Protein AF-A0A368GM00-F1 (afdb_monomer_lite)

Sequence (130 aa):
MARWKRSGRATDEDHLVHCADFMRFYLVKACDPVEAIQHYSHRVRGRGSKKEELKHVPENIVEILISELPPRWTLLGPIQMAAEELMDNPTKSFLKLGSNNEERKKALEYRKDCRRDWTPNCSVAINRAL

Radius of gyration: 16.9 Å; chains: 1; bounding box: 41×29×46 Å

pLDDT: mean 74.4, std 10.26, range [47.62, 88.06]

Secondary structure (DSSP, 8-state):
-PPP---TTS-TT-HHHHHHHHHHHHHHHH-SSGGGGGGEE--BTTB----TTSEEPPHHHHHHHHHTS-TTTS--SS-SS-HHHHHHS--HHHHTT-SSHHHHHHHHHHHHHHHHHHHHHHHHHHHHH-

Structure (mmCIF, N/CA/C/O backbone):
data_AF-A0A368GM00-F1
#
_entry.id   AF-A0A368GM00-F1
#
loop_
_atom_site.group_PDB
_atom_site.id
_atom_site.type_symbol
_atom_site.label_atom_id
_atom_site.label_alt_id
_atom_site.label_comp_id
_atom_site.label_asym_id
_atom_site.label_entity_id
_atom_site.label_seq_id
_atom_site.pdbx_PDB_ins_code
_atom_site.Cartn_x
_atom_site.Cartn_y
_atom_site.Cartn_z
_atom_site.occupancy
_atom_site.B_iso_or_equiv
_atom_site.auth_seq_id
_atom_site.auth_comp_id
_atom_site.auth_asym_id
_atom_site.auth_atom_id
_atom_site.pdbx_PDB_model_num
ATOM 1 N N . MET A 1 1 ? -15.609 -14.029 -4.775 1.00 48.16 1 MET A N 1
ATOM 2 C CA . MET A 1 1 ? -14.912 -12.957 -4.027 1.00 48.16 1 MET A CA 1
ATOM 3 C C . MET A 1 1 ? -15.315 -11.617 -4.618 1.00 48.16 1 MET A C 1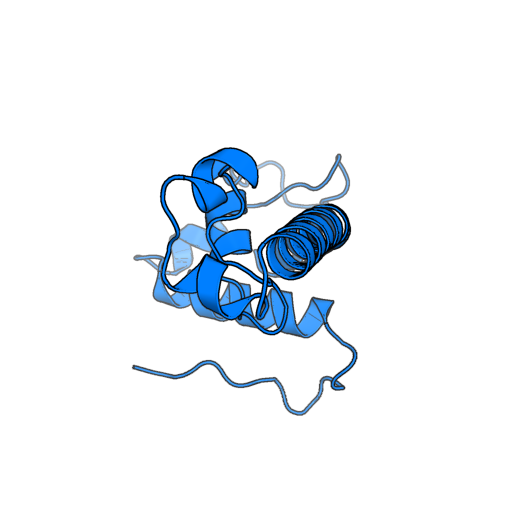
ATOM 5 O O . MET A 1 1 ? -15.244 -11.469 -5.834 1.00 48.16 1 MET A O 1
ATOM 9 N N . ALA A 1 2 ? -15.802 -10.674 -3.807 1.00 60.00 2 ALA A N 1
ATOM 10 C CA . ALA A 1 2 ? -16.106 -9.331 -4.301 1.00 60.00 2 ALA A CA 1
ATOM 11 C C . ALA A 1 2 ? -14.812 -8.693 -4.828 1.00 60.00 2 ALA A C 1
ATOM 13 O O . ALA A 1 2 ? -13.783 -8.757 -4.163 1.00 60.00 2 ALA A O 1
ATOM 14 N N . ARG A 1 3 ? -14.847 -8.120 -6.031 1.00 73.44 3 ARG A N 1
ATOM 15 C CA 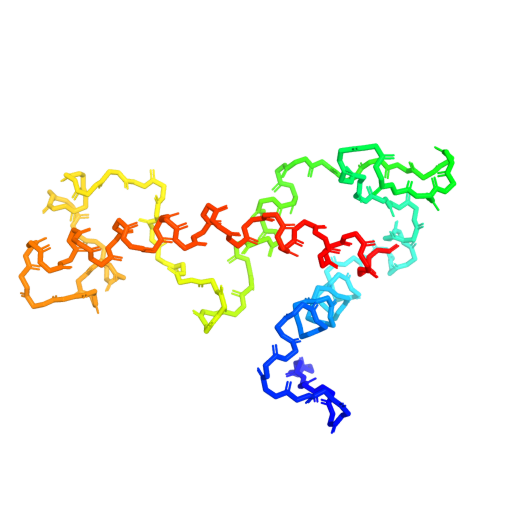. ARG A 1 3 ? -13.744 -7.312 -6.556 1.00 73.44 3 ARG A CA 1
ATOM 16 C C . ARG A 1 3 ? -13.966 -5.874 -6.117 1.00 73.44 3 ARG A C 1
ATOM 18 O O . ARG A 1 3 ? -15.071 -5.360 -6.295 1.00 73.44 3 ARG A O 1
ATOM 25 N N . TRP A 1 4 ? -12.932 -5.243 -5.571 1.00 77.31 4 TRP A N 1
ATOM 26 C CA . TRP A 1 4 ? -12.968 -3.812 -5.303 1.00 77.31 4 TRP A CA 1
ATOM 27 C C . TRP A 1 4 ? -13.260 -3.046 -6.601 1.00 77.31 4 TRP A C 1
ATOM 29 O O . TRP A 1 4 ? -12.720 -3.370 -7.664 1.00 77.31 4 TRP A O 1
ATOM 39 N N . LYS A 1 5 ? -14.143 -2.051 -6.515 1.00 74.25 5 LYS A N 1
ATOM 40 C CA . LYS A 1 5 ? -14.485 -1.141 -7.610 1.00 74.25 5 LYS A CA 1
ATOM 41 C C . LYS A 1 5 ? -14.285 0.287 -7.126 1.00 74.25 5 LYS A C 1
ATOM 43 O O . LYS A 1 5 ? -14.615 0.601 -5.986 1.00 74.25 5 LYS A O 1
ATOM 48 N N . ARG A 1 6 ? -13.785 1.142 -8.017 1.00 69.69 6 ARG A N 1
ATOM 49 C CA . ARG A 1 6 ? -13.653 2.579 -7.762 1.00 69.69 6 ARG A CA 1
ATOM 50 C C . ARG A 1 6 ? -15.014 3.211 -7.500 1.00 69.69 6 ARG A C 1
ATOM 52 O O . ARG A 1 6 ? -15.999 2.854 -8.150 1.00 69.69 6 ARG A O 1
ATOM 59 N N . SER A 1 7 ? -15.043 4.167 -6.577 1.00 71.44 7 SER A N 1
ATOM 60 C CA . SER A 1 7 ? -16.202 5.032 -6.385 1.00 71.44 7 SER A CA 1
ATOM 61 C C . SER A 1 7 ? -16.439 5.852 -7.653 1.00 71.44 7 SER A C 1
ATOM 63 O O . SER A 1 7 ? -15.524 6.509 -8.142 1.00 71.44 7 SER A O 1
ATOM 65 N N . GLY A 1 8 ? -17.671 5.851 -8.168 1.00 69.56 8 GLY A N 1
ATOM 66 C CA . GLY A 1 8 ? -18.043 6.648 -9.344 1.00 69.56 8 GLY A CA 1
ATOM 67 C C . GLY A 1 8 ? -18.061 8.162 -9.097 1.00 69.56 8 GLY A C 1
ATOM 68 O O . GLY A 1 8 ? -18.280 8.920 -10.032 1.00 69.56 8 GLY A O 1
ATOM 69 N N . ARG A 1 9 ? -17.861 8.603 -7.846 1.00 73.56 9 ARG A N 1
ATOM 70 C CA . ARG A 1 9 ? -17.807 10.022 -7.457 1.00 73.56 9 ARG A CA 1
ATOM 71 C C . ARG A 1 9 ? -16.390 10.605 -7.455 1.00 73.56 9 ARG A C 1
ATOM 73 O O . ARG A 1 9 ? -16.260 11.814 -7.325 1.00 73.56 9 ARG A O 1
ATOM 80 N N . ALA A 1 10 ? -15.359 9.765 -7.540 1.00 73.62 10 ALA A N 1
ATOM 81 C CA . ALA A 1 10 ? -13.964 10.191 -7.547 1.00 73.62 10 ALA A CA 1
ATOM 82 C C . ALA A 1 10 ? -13.442 10.247 -8.988 1.00 73.62 10 ALA A C 1
ATOM 84 O O . ALA A 1 10 ? -13.664 9.317 -9.768 1.00 73.62 10 ALA A O 1
ATOM 85 N N . THR A 1 11 ? -12.746 11.328 -9.329 1.00 71.19 11 THR A N 1
ATOM 86 C CA . THR A 1 11 ? -12.073 11.487 -10.623 1.00 71.19 11 THR A CA 1
ATOM 87 C C . THR A 1 11 ? -10.857 10.565 -10.704 1.00 71.19 11 THR A C 1
ATOM 89 O O . THR A 1 11 ? -10.373 10.068 -9.688 1.00 71.19 11 THR A O 1
ATOM 92 N N . ASP A 1 12 ? -10.335 10.301 -11.902 1.00 65.25 12 ASP A N 1
ATOM 93 C CA . ASP A 1 12 ? -9.167 9.421 -12.067 1.00 65.25 12 ASP A CA 1
ATOM 94 C C . ASP A 1 12 ? -7.894 9.951 -11.375 1.00 65.25 12 ASP A C 1
ATOM 96 O O . ASP A 1 12 ? -7.010 9.156 -11.044 1.00 65.25 12 ASP A O 1
ATOM 100 N N . GLU A 1 13 ? -7.839 11.257 -11.110 1.00 66.50 13 GLU A N 1
ATOM 101 C CA . GLU A 1 13 ? -6.722 11.964 -10.472 1.00 66.50 13 GLU A CA 1
ATOM 102 C C . GLU A 1 13 ? -6.808 11.972 -8.936 1.00 66.50 13 GLU A C 1
ATOM 104 O O . GLU A 1 13 ? -5.827 12.283 -8.259 1.00 66.50 13 GLU A O 1
ATOM 109 N N . ASP A 1 14 ? -7.940 11.550 -8.353 1.00 70.00 14 ASP A N 1
ATOM 110 C CA . ASP A 1 14 ? -8.159 11.485 -6.900 1.00 70.00 14 ASP A CA 1
ATOM 111 C C . ASP A 1 14 ? -7.442 10.285 -6.250 1.00 70.00 14 ASP A C 1
ATOM 113 O O . ASP A 1 14 ? -8.019 9.495 -5.495 1.00 70.00 14 ASP A O 1
ATOM 117 N N . HIS A 1 15 ? -6.152 10.125 -6.542 1.00 72.38 15 HIS A N 1
ATOM 118 C CA . HIS A 1 15 ? -5.324 8.979 -6.167 1.00 72.38 15 HIS A CA 1
ATOM 119 C C . HIS A 1 15 ? -5.381 8.645 -4.675 1.00 72.38 15 HIS A C 1
ATOM 121 O O . HIS A 1 15 ? -5.402 7.478 -4.293 1.00 72.38 15 HIS A O 1
ATOM 127 N N . LEU A 1 16 ? -5.459 9.659 -3.818 1.00 74.62 16 LEU A N 1
ATOM 128 C CA . LEU A 1 16 ? -5.500 9.458 -2.377 1.00 74.62 16 LEU A CA 1
ATOM 129 C C . LEU A 1 16 ? -6.859 8.928 -1.884 1.00 74.62 16 LEU A C 1
ATOM 131 O O . LEU A 1 16 ? -6.895 8.110 -0.965 1.00 74.62 16 LEU A O 1
ATOM 135 N N . VAL A 1 17 ? -7.967 9.355 -2.500 1.00 78.06 17 VAL A N 1
ATOM 136 C CA . VAL A 1 17 ? -9.319 8.833 -2.211 1.00 78.06 17 VAL A CA 1
ATOM 137 C C . VAL A 1 17 ? -9.393 7.370 -2.620 1.00 78.06 17 VAL A C 1
ATOM 139 O O . VAL A 1 17 ? -9.789 6.506 -1.844 1.00 78.06 17 VAL A O 1
ATOM 142 N N . HIS A 1 18 ? -8.909 7.103 -3.823 1.00 76.75 18 HIS A N 1
ATOM 143 C CA . HIS A 1 18 ? -8.788 5.790 -4.424 1.00 76.75 18 HIS A CA 1
ATOM 144 C C . HIS A 1 18 ? -7.960 4.807 -3.582 1.00 76.75 18 HIS A C 1
ATOM 146 O O . HIS A 1 18 ? -8.416 3.693 -3.315 1.00 76.75 18 HIS A O 1
ATOM 152 N N . CYS A 1 19 ? -6.785 5.226 -3.103 1.00 77.44 19 CYS A N 1
ATOM 153 C CA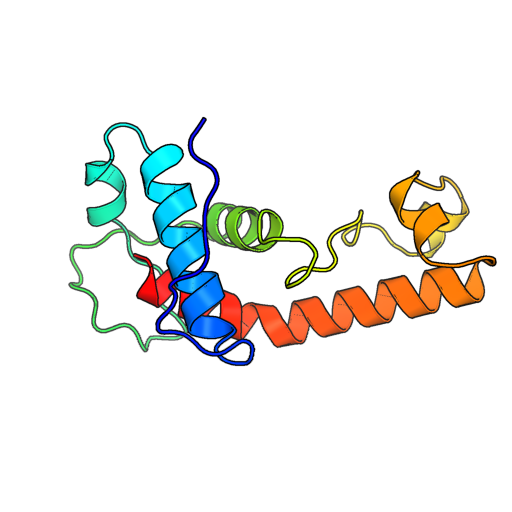 . CYS A 1 19 ? -5.970 4.430 -2.186 1.00 77.44 19 CYS A CA 1
ATOM 154 C C . CYS A 1 19 ? -6.695 4.177 -0.859 1.00 77.44 19 CYS A C 1
ATOM 156 O O . CYS A 1 19 ? -6.723 3.041 -0.393 1.00 77.44 19 CYS A O 1
ATOM 158 N N . ALA A 1 20 ? -7.311 5.198 -0.254 1.00 82.00 20 ALA A N 1
ATOM 159 C CA . ALA A 1 20 ? -8.017 5.038 1.017 1.00 82.00 20 ALA A CA 1
ATOM 160 C C . ALA A 1 20 ? -9.209 4.071 0.895 1.00 82.00 20 ALA A C 1
ATOM 162 O O . ALA A 1 20 ? -9.395 3.211 1.754 1.00 82.00 20 ALA A O 1
ATOM 163 N N . ASP A 1 21 ? -9.982 4.158 -0.189 1.00 83.75 21 ASP A N 1
ATOM 164 C CA . ASP A 1 21 ? -11.116 3.266 -0.450 1.00 83.75 21 ASP A CA 1
ATOM 165 C C . ASP A 1 21 ? -10.681 1.817 -0.672 1.00 83.75 21 ASP A C 1
ATOM 167 O O . ASP A 1 21 ? -11.338 0.894 -0.183 1.00 83.75 21 ASP A O 1
ATOM 171 N N . PHE A 1 22 ? -9.569 1.599 -1.378 1.00 83.19 22 PHE A N 1
ATOM 172 C CA . PHE A 1 22 ? -8.991 0.266 -1.518 1.00 83.19 22 PHE A CA 1
ATOM 173 C C . PHE A 1 22 ? -8.542 -0.295 -0.165 1.00 83.19 22 PHE A C 1
ATOM 175 O O . PHE A 1 22 ? -8.899 -1.423 0.169 1.00 83.19 22 PHE A O 1
ATOM 182 N N . MET A 1 23 ? -7.825 0.496 0.640 1.00 83.62 23 MET A N 1
ATOM 183 C CA . MET A 1 23 ? -7.370 0.067 1.967 1.00 83.62 23 MET A CA 1
ATOM 184 C C . MET A 1 23 ? -8.541 -0.305 2.876 1.00 83.62 23 MET A C 1
ATOM 186 O O . MET A 1 23 ? -8.494 -1.345 3.526 1.00 83.62 23 MET A O 1
ATOM 190 N N . ARG A 1 24 ? -9.623 0.488 2.884 1.00 86.25 24 ARG A N 1
ATOM 191 C CA . ARG A 1 24 ? -10.848 0.150 3.632 1.00 86.25 24 ARG A CA 1
ATOM 192 C C . ARG A 1 24 ? -11.421 -1.187 3.190 1.00 86.25 24 ARG A C 1
ATOM 194 O O . ARG A 1 24 ? -11.720 -2.035 4.024 1.00 86.25 24 ARG A O 1
ATOM 201 N N . PHE A 1 25 ? -11.560 -1.379 1.881 1.00 85.88 25 PHE A N 1
ATOM 202 C CA . PHE A 1 25 ? -12.076 -2.626 1.331 1.00 85.88 25 PHE A CA 1
ATOM 203 C C . PHE A 1 25 ? -11.200 -3.826 1.710 1.00 85.88 25 PHE A C 1
ATOM 205 O O . PHE A 1 25 ? -11.731 -4.863 2.103 1.00 85.88 25 PHE A O 1
ATOM 212 N N . TYR A 1 26 ? -9.878 -3.681 1.604 1.00 84.19 26 TYR A N 1
ATOM 213 C CA . TYR A 1 26 ? -8.924 -4.729 1.947 1.00 84.19 26 TYR A CA 1
ATOM 214 C C . TYR A 1 26 ? -9.001 -5.087 3.433 1.00 84.19 26 TYR A C 1
ATOM 216 O O . TYR A 1 26 ? -9.180 -6.253 3.770 1.00 84.19 26 TYR A O 1
ATOM 224 N N . LEU A 1 27 ? -8.954 -4.092 4.321 1.00 84.19 27 LEU A N 1
ATOM 225 C CA . LEU A 1 27 ? -8.988 -4.299 5.769 1.00 84.19 27 LEU A CA 1
ATOM 226 C C . LEU A 1 27 ? -10.297 -4.944 6.240 1.00 84.19 27 LEU A C 1
ATOM 228 O O . LEU A 1 27 ? -10.258 -5.882 7.027 1.00 84.19 27 LEU A O 1
ATOM 232 N N . VAL A 1 28 ? -11.446 -4.532 5.696 1.00 86.00 28 VAL A N 1
ATOM 233 C CA . VAL A 1 28 ? -12.747 -5.167 5.994 1.00 86.00 28 VAL A CA 1
ATOM 234 C C . VAL A 1 28 ? -12.786 -6.639 5.571 1.00 86.00 28 VAL A C 1
ATOM 236 O O . VAL A 1 28 ? -13.553 -7.422 6.120 1.00 86.00 28 VAL A O 1
ATOM 239 N N . LYS A 1 29 ? -11.990 -7.033 4.573 1.00 83.69 29 LYS A N 1
ATOM 240 C CA . LYS A 1 29 ? -11.898 -8.426 4.119 1.00 83.69 29 LYS A CA 1
ATOM 241 C C . LYS A 1 29 ? -10.828 -9.233 4.842 1.00 83.69 29 LYS A C 1
ATOM 243 O O . LYS A 1 29 ? -10.988 -10.443 4.948 1.00 83.69 29 LYS A O 1
ATOM 248 N N . ALA A 1 30 ? -9.750 -8.586 5.271 1.00 83.31 30 ALA A N 1
ATOM 249 C CA . ALA A 1 30 ? -8.605 -9.231 5.899 1.00 83.31 30 ALA A CA 1
ATOM 250 C C . ALA A 1 30 ? -8.751 -9.368 7.424 1.00 83.31 30 ALA A C 1
ATOM 252 O O . ALA A 1 30 ? -8.124 -10.245 8.010 1.00 83.31 30 ALA A O 1
ATOM 253 N N . CYS A 1 31 ? -9.549 -8.513 8.070 1.00 84.06 31 CYS A N 1
ATOM 254 C CA . CYS A 1 31 ? -9.782 -8.558 9.511 1.00 84.06 31 CYS A CA 1
ATOM 255 C C . CYS A 1 31 ? -10.993 -9.431 9.863 1.00 84.06 31 CYS A C 1
ATOM 257 O O . CYS A 1 31 ? -12.078 -9.244 9.316 1.00 84.06 31 CYS A O 1
ATOM 259 N N . ASP A 1 32 ? -10.803 -10.328 10.830 1.00 81.81 32 ASP A N 1
ATOM 260 C CA . ASP A 1 32 ? -11.852 -11.133 11.456 1.00 81.81 32 ASP A CA 1
ATOM 261 C C . ASP A 1 32 ? -11.633 -11.126 12.985 1.00 81.81 32 ASP A C 1
ATOM 263 O O . ASP A 1 32 ? -10.606 -11.637 13.445 1.00 81.81 32 ASP A O 1
ATOM 267 N N . PRO A 1 33 ? -12.508 -10.491 13.788 1.00 86.12 33 PRO A N 1
ATOM 268 C CA . PRO A 1 33 ? -13.720 -9.778 13.385 1.00 86.12 33 PRO A CA 1
ATOM 269 C C . PRO A 1 33 ? -13.407 -8.444 12.684 1.00 86.12 33 PRO A C 1
ATOM 271 O O . PRO A 1 33 ? -12.373 -7.818 12.932 1.00 86.12 33 PRO A O 1
ATOM 274 N N . VAL A 1 34 ? -14.312 -7.977 11.820 1.00 83.62 34 VAL A N 1
ATOM 275 C CA . VAL A 1 34 ? -14.134 -6.731 11.044 1.00 83.62 34 VAL A CA 1
ATOM 276 C C . VAL A 1 34 ? -13.969 -5.526 11.971 1.00 83.62 34 VAL A C 1
ATOM 278 O O . VAL A 1 34 ? -13.191 -4.618 11.692 1.00 83.62 34 VAL A O 1
ATOM 281 N N . GLU A 1 35 ? -14.655 -5.533 13.109 1.00 84.94 35 GLU A N 1
ATOM 282 C CA . GLU A 1 35 ? -14.636 -4.488 14.130 1.00 84.94 35 GLU A CA 1
ATOM 283 C C . GLU A 1 35 ? -13.252 -4.322 14.767 1.00 84.94 35 GLU A C 1
ATOM 285 O O . GLU A 1 35 ? -12.928 -3.232 15.238 1.00 84.94 35 GLU A O 1
ATOM 290 N N . ALA A 1 36 ? -12.396 -5.354 14.721 1.00 84.31 36 ALA A N 1
ATOM 291 C CA . ALA A 1 36 ? -11.047 -5.292 15.274 1.00 84.31 36 ALA A CA 1
ATOM 292 C C . ALA A 1 36 ? -10.251 -4.111 14.702 1.00 84.31 36 ALA A C 1
ATOM 294 O O . ALA A 1 36 ? -9.504 -3.467 15.438 1.00 84.31 36 ALA A O 1
ATOM 295 N N . ILE A 1 37 ? -10.453 -3.775 13.420 1.00 84.12 37 ILE A N 1
ATOM 296 C CA . ILE A 1 37 ? -9.737 -2.676 12.765 1.00 84.12 37 ILE A CA 1
ATOM 297 C C . ILE A 1 37 ? -10.104 -1.297 13.329 1.00 84.12 37 ILE A C 1
ATOM 299 O O . ILE A 1 37 ? -9.279 -0.387 13.296 1.00 84.12 37 ILE A O 1
ATOM 303 N N . GLN A 1 38 ? -11.300 -1.147 13.911 1.00 83.44 38 GLN A N 1
ATOM 304 C CA . GLN A 1 38 ? -11.777 0.115 14.491 1.00 83.44 38 GLN A CA 1
ATOM 305 C C . GLN A 1 38 ? -11.011 0.498 15.763 1.00 83.44 38 GLN A C 1
ATOM 307 O O . GLN A 1 38 ? -11.038 1.655 16.176 1.00 83.44 38 GLN A O 1
ATOM 312 N N . HIS A 1 39 ? -10.304 -0.457 16.374 1.00 85.75 39 HIS A N 1
ATOM 313 C CA . HIS A 1 39 ? -9.441 -0.224 17.532 1.00 85.75 39 HIS A CA 1
ATOM 314 C C . HIS A 1 39 ? -8.029 0.234 17.155 1.00 85.75 39 HIS A C 1
ATOM 316 O O . HIS A 1 39 ? -7.203 0.455 18.046 1.00 85.75 39 HIS A O 1
ATOM 322 N N . TYR A 1 40 ? -7.739 0.381 15.860 1.00 84.56 40 TYR A N 1
ATOM 323 C CA . TYR A 1 40 ? -6.430 0.772 15.363 1.00 84.56 40 TYR A CA 1
ATOM 324 C C . TYR A 1 40 ? -6.445 2.137 14.679 1.00 84.56 40 TYR A C 1
ATOM 326 O O . TYR A 1 40 ? -7.423 2.587 14.092 1.00 84.56 40 TYR A O 1
ATOM 334 N N . SER A 1 41 ? -5.300 2.804 14.730 1.00 83.81 41 SER A N 1
ATOM 335 C CA . SER A 1 41 ? -5.036 4.046 14.027 1.00 83.81 41 SER A CA 1
ATOM 336 C C . SER A 1 41 ? -3.616 4.050 13.472 1.00 83.81 41 SER A C 1
ATOM 338 O O . SER A 1 41 ? -2.686 3.497 14.058 1.00 83.81 41 SER A O 1
ATOM 340 N N . HIS A 1 42 ? -3.429 4.705 12.330 1.00 82.62 42 HIS A N 1
ATOM 341 C CA . HIS A 1 42 ? -2.104 5.007 11.807 1.00 82.62 42 HIS A CA 1
ATOM 342 C C . HIS A 1 42 ? -1.852 6.504 11.977 1.00 82.62 42 HIS A C 1
ATOM 344 O O . HIS A 1 42 ? -2.524 7.313 11.340 1.00 82.62 42 HIS A O 1
ATOM 350 N N . ARG A 1 43 ? -0.945 6.896 12.879 1.00 76.44 43 ARG A N 1
ATOM 351 C CA . ARG A 1 43 ? -0.656 8.310 13.172 1.00 76.44 43 ARG A CA 1
ATOM 352 C C . ARG A 1 43 ? 0.509 8.775 12.298 1.00 76.44 43 ARG A C 1
ATOM 354 O O . ARG A 1 43 ? 1.631 8.314 12.469 1.00 76.44 43 ARG A O 1
ATOM 361 N N . VAL A 1 44 ? 0.255 9.705 11.380 1.00 70.00 44 VAL A N 1
ATOM 362 C CA . VAL A 1 44 ? 1.299 10.273 10.515 1.00 70.00 44 VAL A CA 1
ATOM 363 C C . VAL A 1 44 ? 1.910 11.486 11.220 1.00 70.00 44 VAL A C 1
ATOM 365 O O . VAL A 1 44 ? 1.248 12.510 11.363 1.00 70.00 44 VAL A O 1
ATOM 368 N N . ARG A 1 45 ? 3.162 11.372 11.694 1.00 61.59 45 ARG A N 1
ATOM 369 C CA . ARG A 1 45 ? 3.963 12.476 12.280 1.00 61.59 45 ARG A CA 1
ATOM 370 C C . ARG A 1 45 ? 3.188 13.387 13.257 1.00 61.59 45 ARG A C 1
ATOM 372 O O . ARG A 1 45 ? 3.184 14.606 13.106 1.00 61.59 45 ARG A O 1
ATOM 379 N N . GLY A 1 46 ? 2.465 12.805 14.217 1.00 53.44 46 GLY A N 1
ATOM 380 C CA . GLY A 1 46 ? 1.700 13.553 15.231 1.00 53.44 46 GLY A CA 1
ATOM 381 C C . GLY A 1 46 ? 0.447 14.283 14.718 1.00 53.44 46 GLY A C 1
ATOM 382 O O . GLY A 1 46 ? -0.354 14.758 15.517 1.00 53.44 46 GLY A O 1
ATOM 383 N N . ARG A 1 47 ? 0.213 14.328 13.400 1.00 49.91 47 ARG A N 1
ATOM 384 C CA . ARG A 1 47 ? -1.035 14.812 12.801 1.00 49.91 47 ARG A CA 1
ATOM 385 C C . ARG A 1 47 ? -1.952 13.629 12.542 1.00 49.91 47 ARG A C 1
ATOM 387 O O . ARG A 1 47 ? -1.996 13.040 11.469 1.00 49.91 47 ARG A O 1
ATOM 394 N N . GLY A 1 48 ? -2.682 13.274 13.582 1.00 53.28 48 GLY A N 1
ATOM 395 C CA . GLY A 1 48 ? -3.757 12.303 13.524 1.00 53.28 48 GLY A CA 1
ATOM 396 C C . GLY A 1 48 ? -4.556 12.456 14.796 1.00 53.28 48 GLY A C 1
ATOM 397 O O . GLY A 1 48 ? -4.220 11.836 15.797 1.00 53.28 48 GLY A O 1
ATOM 398 N N . SER A 1 49 ? -5.571 13.319 14.753 1.00 50.03 49 SER A N 1
ATOM 399 C CA . SER A 1 49 ? -6.559 13.556 15.810 1.00 50.03 49 SER A CA 1
ATOM 400 C C . SER A 1 49 ? -7.447 12.324 15.998 1.00 50.03 49 SER A C 1
ATOM 402 O O . SER A 1 49 ? -8.655 12.348 15.770 1.00 50.03 49 SER A O 1
ATOM 404 N N . LYS A 1 50 ? -6.825 11.197 16.313 1.00 60.19 50 LYS A N 1
ATOM 405 C CA . LYS A 1 50 ? -7.488 9.942 16.605 1.00 60.19 50 LYS A CA 1
ATOM 406 C C . LYS A 1 50 ? -7.342 9.713 18.090 1.00 60.19 50 LYS A C 1
ATOM 408 O O . LYS A 1 50 ? -6.254 9.915 18.628 1.00 60.19 50 LYS A O 1
ATOM 413 N N . LYS A 1 51 ? -8.460 9.352 18.717 1.00 67.00 51 LYS A N 1
ATOM 414 C CA . LYS A 1 51 ? -8.583 9.163 20.160 1.00 67.00 51 LYS A CA 1
ATOM 415 C C . LYS A 1 51 ? -7.350 8.429 20.702 1.00 67.00 51 LYS A C 1
ATOM 417 O O . LYS A 1 51 ? -6.896 7.459 20.087 1.00 67.00 51 LYS A O 1
ATOM 422 N N . GLU A 1 52 ? -6.789 8.912 21.808 1.00 67.25 52 GLU A N 1
ATOM 423 C CA . GLU A 1 52 ? -5.558 8.344 22.381 1.00 67.25 52 GLU A CA 1
ATOM 424 C C . GLU A 1 52 ? -5.695 6.842 22.673 1.00 67.25 52 GLU A C 1
ATOM 426 O O . GLU A 1 52 ? -4.729 6.102 22.508 1.00 67.25 52 GLU A O 1
ATOM 431 N N . GLU A 1 53 ? -6.919 6.392 22.968 1.00 78.12 53 GLU A N 1
ATOM 432 C CA . GLU A 1 53 ? -7.309 4.999 23.221 1.00 78.12 53 GLU A CA 1
ATOM 433 C C . GLU A 1 53 ? -7.087 4.025 22.046 1.00 78.12 53 GLU A C 1
ATOM 435 O O . GLU A 1 53 ? -7.077 2.812 22.255 1.00 78.12 53 GLU A O 1
ATOM 440 N N . LEU A 1 54 ? -6.897 4.517 20.814 1.00 81.62 54 L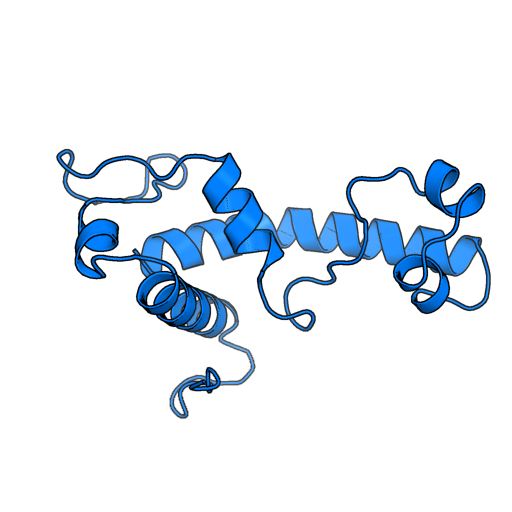EU A N 1
ATOM 441 C CA . LEU A 1 54 ? -6.668 3.657 19.650 1.00 81.62 54 LEU A CA 1
ATOM 442 C C . LEU A 1 54 ? -5.222 3.160 19.582 1.00 81.62 54 LEU A C 1
ATOM 444 O O . LEU A 1 54 ? -4.263 3.932 19.689 1.00 81.62 54 LEU A O 1
ATOM 448 N N . LYS A 1 55 ? -5.067 1.860 19.316 1.00 83.50 55 LYS A N 1
ATOM 449 C CA . LYS A 1 55 ? -3.768 1.207 19.139 1.00 83.50 55 LYS A CA 1
ATOM 450 C C . LYS A 1 55 ? -3.096 1.699 17.864 1.00 83.50 55 LYS A C 1
ATOM 452 O O . LYS A 1 55 ? -3.751 1.984 16.863 1.00 83.50 55 LYS A O 1
ATOM 457 N N . HIS A 1 56 ? -1.772 1.769 17.875 1.00 82.31 56 HIS A N 1
ATOM 458 C CA . HIS A 1 56 ? -1.015 2.037 16.660 1.00 82.31 56 HIS A CA 1
ATOM 459 C C . HIS A 1 56 ? -0.970 0.802 15.762 1.00 82.31 56 HIS A C 1
ATOM 461 O O . HIS A 1 56 ? -0.716 -0.303 16.241 1.00 82.31 56 HIS A O 1
ATOM 467 N N . VAL A 1 57 ? -1.178 0.994 14.458 1.00 82.75 57 VAL A N 1
ATOM 468 C CA . VAL A 1 57 ? -0.866 -0.044 13.467 1.00 82.75 57 VAL A CA 1
ATOM 469 C C . VAL A 1 57 ? 0.656 -0.221 13.395 1.00 82.75 57 VAL A C 1
ATOM 471 O O . VAL A 1 57 ? 1.348 0.776 13.168 1.00 82.75 57 VAL A O 1
ATOM 474 N N . PRO A 1 58 ? 1.176 -1.451 13.567 1.00 82.31 58 PRO A N 1
ATOM 475 C CA . PRO A 1 58 ? 2.601 -1.741 13.430 1.00 82.31 58 PRO A CA 1
ATOM 476 C C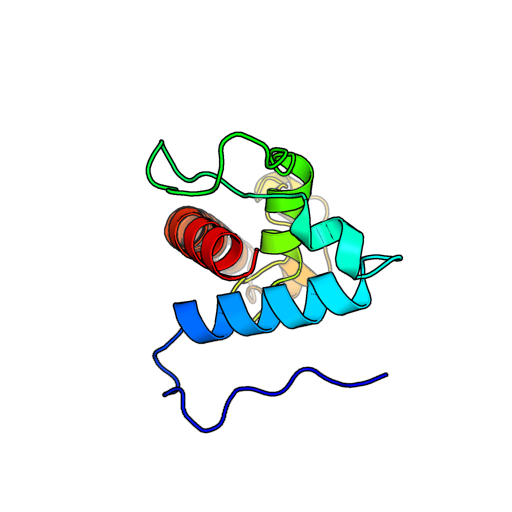 . PRO A 1 58 ? 3.156 -1.369 12.046 1.00 82.31 58 PRO A C 1
ATOM 478 O O . PRO A 1 58 ? 2.477 -1.551 11.034 1.00 82.31 58 PRO A O 1
ATOM 481 N N . GLU A 1 59 ? 4.400 -0.888 11.983 1.00 78.69 59 GLU A N 1
ATOM 482 C CA . GLU A 1 59 ? 5.029 -0.446 10.725 1.00 78.69 59 GLU A CA 1
ATOM 483 C C . GLU A 1 59 ? 5.112 -1.554 9.670 1.00 78.69 59 GLU A C 1
ATOM 485 O O . GLU A 1 59 ? 4.811 -1.302 8.507 1.00 78.69 59 GLU A O 1
ATOM 490 N N . ASN A 1 60 ? 5.392 -2.798 10.065 1.00 76.88 60 ASN A N 1
ATOM 491 C CA . ASN A 1 60 ? 5.409 -3.932 9.138 1.00 76.88 60 ASN A CA 1
ATOM 492 C C . ASN A 1 60 ? 4.048 -4.147 8.450 1.00 76.88 60 ASN A C 1
ATOM 494 O O . ASN A 1 60 ? 3.994 -4.506 7.278 1.00 76.88 60 ASN A O 1
ATOM 498 N N . ILE A 1 61 ? 2.936 -3.892 9.149 1.00 79.75 61 ILE A N 1
ATOM 499 C CA . ILE A 1 61 ? 1.593 -3.977 8.561 1.00 79.75 61 ILE A CA 1
ATOM 500 C C . ILE A 1 61 ? 1.359 -2.819 7.590 1.00 79.75 61 ILE A C 1
ATOM 502 O O . ILE A 1 61 ? 0.778 -3.021 6.528 1.00 79.75 61 ILE A O 1
ATOM 506 N N . VAL A 1 62 ? 1.837 -1.615 7.913 1.00 78.31 62 VAL A N 1
ATOM 507 C CA . VAL A 1 62 ? 1.778 -0.456 7.006 1.00 78.31 62 VAL A CA 1
ATOM 508 C C . VAL A 1 62 ? 2.548 -0.745 5.719 1.00 78.31 62 VAL A C 1
ATOM 510 O O . VAL A 1 62 ? 2.039 -0.481 4.633 1.00 78.31 62 VAL A O 1
ATOM 513 N N . GLU A 1 63 ? 3.739 -1.333 5.818 1.00 75.56 63 GLU A N 1
ATOM 514 C CA . GLU A 1 63 ? 4.534 -1.728 4.656 1.00 75.56 63 GLU A CA 1
ATOM 515 C C . GLU A 1 63 ? 3.833 -2.778 3.797 1.00 75.56 63 GLU A C 1
ATOM 517 O O . GLU A 1 63 ? 3.813 -2.630 2.574 1.00 75.56 63 GLU A O 1
ATOM 522 N N . ILE A 1 64 ? 3.220 -3.789 4.424 1.00 76.62 64 ILE A N 1
ATOM 523 C CA . ILE A 1 64 ? 2.425 -4.805 3.724 1.00 76.62 64 ILE A CA 1
ATOM 524 C C . ILE A 1 64 ? 1.246 -4.145 3.007 1.00 76.62 64 ILE A C 1
ATOM 526 O O . ILE A 1 64 ? 1.051 -4.372 1.818 1.00 76.62 64 ILE A O 1
ATOM 530 N N . LEU A 1 65 ? 0.498 -3.267 3.678 1.00 77.44 65 LEU A N 1
ATOM 531 C CA . LEU A 1 65 ? -0.627 -2.556 3.067 1.00 77.44 65 LEU A CA 1
ATOM 532 C C . LEU A 1 65 ? -0.182 -1.728 1.859 1.00 77.44 65 LEU A C 1
ATOM 534 O O . LEU A 1 65 ? -0.800 -1.803 0.800 1.00 77.44 65 LEU A O 1
ATOM 538 N N . ILE A 1 66 ? 0.919 -0.982 1.988 1.00 75.62 66 ILE A N 1
ATOM 539 C CA . ILE A 1 66 ? 1.520 -0.249 0.867 1.00 75.62 66 ILE A CA 1
ATOM 540 C C . ILE A 1 66 ? 1.935 -1.217 -0.245 1.00 75.62 66 ILE A C 1
ATOM 542 O O . ILE A 1 66 ? 1.831 -0.860 -1.415 1.00 75.62 66 ILE A O 1
ATOM 546 N N . SER A 1 67 ? 2.385 -2.426 0.098 1.00 68.44 67 SER A N 1
ATOM 547 C CA . SER A 1 67 ? 2.811 -3.418 -0.885 1.00 68.44 67 SER A CA 1
ATOM 548 C C . SER A 1 67 ? 1.666 -4.096 -1.656 1.00 68.44 67 SER A C 1
ATOM 550 O O . SER A 1 67 ? 1.843 -4.518 -2.793 1.00 68.44 67 SER A O 1
ATOM 552 N N . GLU A 1 68 ? 0.478 -4.163 -1.060 1.00 69.38 68 GLU A N 1
ATOM 553 C CA . GLU A 1 68 ? -0.710 -4.792 -1.655 1.00 69.38 68 GLU A CA 1
ATOM 554 C C . GLU A 1 68 ? -1.555 -3.811 -2.484 1.00 69.38 68 GLU A C 1
ATOM 556 O O . GLU A 1 68 ? -2.583 -4.180 -3.062 1.00 69.38 68 GLU A O 1
ATOM 561 N N . LEU A 1 69 ? -1.149 -2.539 -2.557 1.00 68.44 69 LEU A N 1
ATOM 562 C CA . LEU A 1 69 ? -1.824 -1.566 -3.405 1.00 68.44 69 LEU A CA 1
ATOM 563 C C . LEU A 1 69 ? -1.752 -1.995 -4.882 1.00 68.44 69 LEU A C 1
ATOM 565 O O . LEU A 1 69 ? -0.768 -2.582 -5.330 1.00 68.44 69 LEU A O 1
ATOM 569 N N . PRO A 1 70 ? -2.773 -1.682 -5.697 1.00 59.69 70 PRO A N 1
ATOM 570 C CA . PRO A 1 70 ? -2.781 -2.071 -7.098 1.00 59.69 70 PRO A CA 1
ATOM 571 C C . PRO A 1 70 ? -1.511 -1.621 -7.847 1.00 59.69 70 PRO A C 1
ATOM 573 O O . PRO A 1 70 ? -1.070 -0.484 -7.654 1.00 59.69 70 PRO A O 1
ATOM 576 N N . PRO A 1 71 ? -0.983 -2.433 -8.788 1.00 53.72 71 PRO A N 1
ATOM 577 C CA . PRO A 1 71 ? 0.229 -2.134 -9.554 1.00 53.72 71 PRO A CA 1
ATOM 578 C C . PRO A 1 71 ? 0.237 -0.788 -10.291 1.00 53.72 71 PRO A C 1
ATOM 580 O O . PRO A 1 71 ? 1.291 -0.214 -10.557 1.00 53.72 71 PRO A O 1
ATOM 583 N N . ARG A 1 72 ? -0.960 -0.282 -10.624 1.00 51.81 72 ARG A N 1
ATOM 584 C CA . ARG A 1 72 ? -1.171 1.033 -11.248 1.00 51.81 72 ARG A CA 1
ATOM 585 C C . ARG A 1 72 ? -0.803 2.196 -10.316 1.00 51.81 72 ARG A C 1
ATOM 587 O O . ARG A 1 72 ? -0.589 3.298 -10.803 1.00 51.81 72 ARG A O 1
ATOM 594 N N . TRP A 1 73 ? -0.739 1.957 -9.008 1.00 53.50 73 TRP A N 1
ATOM 595 C CA . TRP A 1 73 ? -0.384 2.943 -7.980 1.00 53.50 73 TRP A CA 1
ATOM 596 C C . TRP A 1 73 ? 0.858 2.560 -7.185 1.00 53.50 73 TRP A C 1
ATOM 598 O O . TRP A 1 73 ? 1.532 3.433 -6.654 1.00 53.50 73 TRP A O 1
ATOM 608 N N . THR A 1 74 ? 1.198 1.274 -7.130 1.00 50.22 74 THR A N 1
ATOM 609 C CA . THR A 1 74 ? 2.461 0.815 -6.558 1.00 50.22 74 THR A CA 1
ATOM 610 C C . THR A 1 74 ? 3.113 -0.149 -7.527 1.00 50.22 74 THR A C 1
ATOM 612 O O . THR A 1 74 ? 2.660 -1.259 -7.742 1.00 50.22 74 THR A O 1
ATOM 615 N N . LEU A 1 75 ? 4.167 0.292 -8.197 1.00 49.72 75 LEU A N 1
ATOM 616 C CA . LEU A 1 75 ? 4.849 -0.470 -9.241 1.00 49.72 75 LEU A CA 1
ATOM 617 C C . LEU A 1 75 ? 5.641 -1.667 -8.668 1.00 49.72 75 LEU A C 1
ATOM 619 O O . LEU A 1 75 ? 6.848 -1.755 -8.861 1.00 49.72 75 LEU A O 1
ATOM 623 N N . LEU A 1 76 ? 5.010 -2.596 -7.957 1.00 47.62 76 LEU A N 1
ATOM 624 C CA . LEU A 1 76 ? 5.696 -3.572 -7.114 1.00 47.62 76 LEU A CA 1
ATOM 625 C C . LEU A 1 76 ? 6.028 -4.865 -7.864 1.00 47.62 76 LEU A C 1
ATOM 627 O O . LEU A 1 76 ? 5.228 -5.783 -8.004 1.00 47.62 76 LEU A O 1
ATOM 631 N N . GLY A 1 77 ? 7.257 -4.897 -8.378 1.00 51.88 77 GLY A N 1
ATOM 632 C CA . GLY A 1 77 ? 8.069 -6.113 -8.458 1.00 51.88 77 GLY A CA 1
ATOM 633 C C . GLY A 1 77 ? 9.056 -6.154 -7.278 1.00 51.88 77 GLY A C 1
ATOM 634 O O . GLY A 1 77 ? 8.918 -5.334 -6.371 1.00 51.88 77 GLY A O 1
ATOM 635 N N . PRO A 1 78 ? 10.058 -7.053 -7.270 1.00 49.62 78 PRO A N 1
ATOM 636 C CA . PRO A 1 78 ? 10.999 -7.240 -6.169 1.00 49.62 78 PRO A CA 1
ATOM 637 C C . PRO A 1 78 ? 11.902 -6.013 -6.081 1.00 49.62 78 PRO A C 1
ATOM 639 O O . PRO A 1 78 ? 12.935 -5.919 -6.724 1.00 49.62 78 PRO A O 1
ATOM 642 N N . ILE A 1 79 ? 11.433 -5.021 -5.338 1.00 54.34 79 ILE A N 1
ATOM 643 C CA . ILE A 1 79 ? 12.037 -3.693 -5.220 1.00 54.34 79 ILE A CA 1
ATOM 644 C C . ILE A 1 79 ? 12.966 -3.609 -4.006 1.00 54.34 79 ILE A C 1
ATOM 646 O O . ILE A 1 79 ? 13.745 -2.669 -3.888 1.00 54.34 79 ILE A O 1
ATOM 650 N N . GLN A 1 80 ? 12.903 -4.601 -3.116 1.00 58.31 80 GLN A N 1
ATOM 651 C CA . GLN A 1 80 ? 13.792 -4.699 -1.960 1.00 58.31 80 GLN A CA 1
ATOM 652 C C . GLN A 1 80 ? 15.187 -5.226 -2.327 1.00 58.31 80 GLN A C 1
ATOM 654 O O . GLN A 1 80 ? 16.126 -4.992 -1.579 1.00 58.31 80 GLN A O 1
ATOM 659 N N . MET A 1 81 ? 15.327 -5.897 -3.475 1.00 65.62 81 MET A N 1
ATOM 660 C CA . MET A 1 81 ? 16.610 -6.421 -3.945 1.00 65.62 81 MET A CA 1
ATOM 661 C C . MET A 1 81 ? 17.396 -5.348 -4.703 1.00 65.62 81 MET A C 1
ATOM 663 O O . MET A 1 81 ? 16.819 -4.466 -5.360 1.00 65.62 81 MET A O 1
ATOM 667 N N . ALA A 1 82 ? 18.722 -5.424 -4.621 1.00 75.25 82 ALA A N 1
ATOM 668 C CA . ALA A 1 82 ? 19.590 -4.577 -5.427 1.00 75.25 82 ALA A CA 1
ATOM 669 C C . ALA A 1 82 ? 19.395 -4.894 -6.920 1.00 75.25 82 ALA A C 1
ATOM 671 O O . ALA A 1 82 ? 19.055 -6.020 -7.294 1.00 75.25 82 ALA A O 1
ATOM 672 N N . ALA A 1 83 ? 19.598 -3.900 -7.790 1.00 75.81 83 ALA A N 1
ATOM 673 C CA . ALA A 1 83 ? 19.509 -4.137 -9.230 1.00 75.81 83 ALA A CA 1
ATOM 674 C C . ALA A 1 83 ? 20.548 -5.181 -9.664 1.00 75.81 83 ALA A C 1
ATOM 676 O O . ALA A 1 83 ? 20.280 -5.991 -10.540 1.00 75.81 83 ALA A O 1
ATOM 677 N N . GLU A 1 84 ? 21.705 -5.166 -9.009 1.00 81.69 84 GLU A N 1
ATOM 678 C CA . GLU A 1 84 ? 22.846 -6.054 -9.185 1.00 81.69 84 GLU A CA 1
ATOM 679 C C . GLU A 1 84 ? 22.473 -7.511 -8.886 1.00 81.69 84 GLU A C 1
ATOM 681 O O . GLU A 1 84 ? 22.631 -8.373 -9.745 1.00 81.69 84 GLU A O 1
ATOM 686 N N . GLU A 1 85 ? 21.832 -7.770 -7.747 1.00 79.62 85 GLU A N 1
ATOM 687 C CA . GLU A 1 85 ? 21.342 -9.110 -7.394 1.00 79.62 85 GLU A CA 1
ATOM 688 C C . GLU A 1 85 ? 20.277 -9.623 -8.376 1.00 79.62 85 GLU A C 1
ATOM 690 O O . GLU A 1 85 ? 20.213 -10.814 -8.681 1.00 79.62 85 GLU A O 1
ATOM 695 N N . LEU A 1 86 ? 19.437 -8.725 -8.900 1.00 79.81 86 LEU A N 1
ATOM 696 C CA . LEU A 1 86 ? 18.426 -9.061 -9.905 1.00 79.81 86 LEU A CA 1
ATOM 697 C C . LEU A 1 86 ? 19.010 -9.229 -11.313 1.00 79.81 86 LEU A C 1
ATOM 699 O O . LEU A 1 86 ? 18.357 -9.830 -12.165 1.00 79.81 86 LEU A O 1
ATOM 703 N N . MET A 1 87 ? 20.207 -8.705 -11.578 1.00 81.62 87 MET A N 1
ATOM 704 C CA . MET A 1 87 ? 20.942 -8.979 -12.812 1.00 81.62 87 MET A CA 1
ATOM 705 C C . MET A 1 87 ? 21.566 -10.376 -12.770 1.00 81.62 87 MET A C 1
ATOM 707 O O . MET A 1 87 ? 21.504 -11.079 -13.779 1.00 81.62 87 MET A O 1
ATOM 711 N N . ASP A 1 88 ? 22.069 -10.796 -11.607 1.00 82.94 88 ASP A N 1
ATOM 712 C CA . ASP A 1 88 ? 22.660 -12.124 -11.405 1.00 82.94 88 ASP A CA 1
ATOM 713 C C . ASP A 1 88 ? 21.599 -13.233 -11.302 1.00 82.94 88 ASP A C 1
ATOM 715 O O . ASP A 1 88 ? 21.777 -14.324 -11.845 1.00 82.94 88 ASP A O 1
ATOM 719 N N . ASN A 1 89 ? 20.462 -12.954 -10.654 1.00 82.56 89 ASN A N 1
ATOM 720 C CA . ASN A 1 89 ? 19.335 -13.880 -10.538 1.00 82.56 89 ASN A CA 1
ATOM 721 C C . ASN A 1 89 ? 18.003 -13.207 -10.935 1.00 82.56 89 ASN A C 1
ATOM 723 O O . ASN A 1 89 ? 17.218 -12.777 -10.077 1.00 82.56 89 ASN A O 1
ATOM 727 N N . PRO A 1 90 ? 17.721 -13.089 -12.246 1.00 77.31 90 PRO A N 1
ATOM 728 C CA . PRO A 1 90 ? 16.589 -12.320 -12.732 1.00 77.31 90 PRO A CA 1
ATOM 729 C C . PRO A 1 90 ? 15.246 -12.973 -12.418 1.00 77.31 90 PRO A C 1
ATOM 731 O O . PRO A 1 90 ? 14.906 -14.068 -12.866 1.00 77.31 90 PRO A O 1
ATOM 734 N N . THR A 1 91 ? 14.400 -12.223 -11.717 1.00 75.00 91 THR A N 1
ATOM 735 C CA . THR A 1 91 ? 13.000 -12.598 -11.503 1.00 75.00 91 THR A CA 1
ATOM 736 C C . THR A 1 91 ? 12.152 -12.309 -12.745 1.00 75.00 91 THR A C 1
ATOM 738 O O . THR A 1 91 ? 12.404 -11.362 -13.495 1.00 75.00 91 THR A O 1
ATOM 741 N N . LYS A 1 92 ? 11.057 -13.061 -12.934 1.00 73.62 92 LYS A N 1
ATOM 742 C CA . LYS A 1 92 ? 10.085 -12.823 -14.027 1.00 73.62 92 LYS A CA 1
ATOM 743 C C . LYS A 1 92 ? 9.573 -11.378 -14.066 1.00 73.62 92 LYS A C 1
ATOM 745 O O . LYS A 1 92 ? 9.274 -10.847 -15.129 1.00 73.62 92 LYS A O 1
ATOM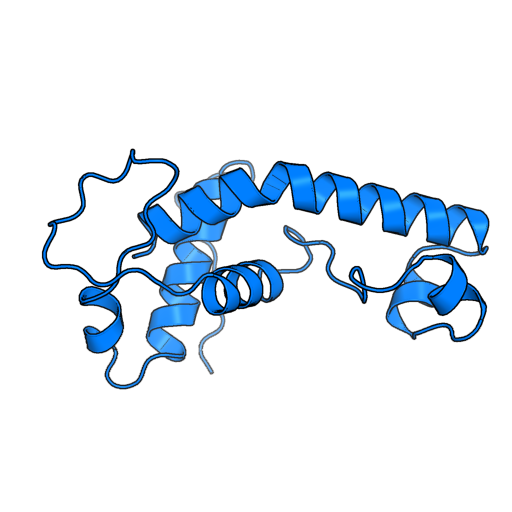 750 N N . SER A 1 93 ? 9.442 -10.757 -12.902 1.00 67.81 93 SER A N 1
ATOM 751 C CA . SER A 1 93 ? 9.064 -9.357 -12.714 1.00 67.81 93 SER A CA 1
ATOM 752 C C . SER A 1 93 ? 10.144 -8.376 -13.168 1.00 67.81 93 SER A C 1
ATOM 754 O O . SER A 1 93 ? 9.801 -7.390 -13.810 1.00 67.81 93 SER A O 1
ATOM 756 N N . PHE A 1 94 ? 11.421 -8.650 -12.880 1.00 75.00 94 PHE A N 1
ATOM 757 C CA . PHE A 1 94 ? 12.548 -7.813 -13.305 1.00 75.00 94 PHE A CA 1
ATOM 758 C C . PHE A 1 94 ? 12.746 -7.861 -14.825 1.00 75.00 94 PHE A C 1
ATOM 760 O O . PHE A 1 94 ? 12.918 -6.827 -15.465 1.00 75.00 94 PHE A O 1
ATOM 767 N N . LEU A 1 95 ? 12.598 -9.042 -15.433 1.00 79.69 95 LEU A N 1
ATOM 768 C CA . LEU A 1 95 ? 12.693 -9.211 -16.888 1.00 79.69 95 LEU A CA 1
ATOM 769 C C . LEU A 1 95 ? 11.613 -8.442 -17.662 1.00 79.69 95 LEU A C 1
ATOM 771 O O . LEU A 1 95 ? 11.848 -8.027 -18.791 1.00 79.69 95 LEU A O 1
ATOM 775 N N . LYS A 1 96 ? 10.444 -8.214 -17.052 1.00 79.31 96 LYS A N 1
ATOM 776 C CA . LYS A 1 96 ? 9.348 -7.425 -17.641 1.00 79.31 96 LYS A CA 1
ATOM 777 C C . LYS A 1 96 ? 9.577 -5.910 -17.586 1.00 79.31 96 LYS A C 1
ATOM 779 O O . LYS A 1 96 ? 8.758 -5.175 -18.128 1.00 79.31 96 LYS A O 1
ATOM 784 N N . LEU A 1 97 ? 10.626 -5.433 -16.909 1.00 77.25 97 LEU A N 1
ATOM 785 C CA . LEU A 1 97 ? 10.885 -3.997 -16.748 1.00 77.25 97 LEU A CA 1
ATOM 786 C C . LEU A 1 97 ? 11.498 -3.338 -17.985 1.00 77.25 97 LEU A C 1
ATOM 788 O O . LEU A 1 97 ? 11.380 -2.126 -18.128 1.00 77.25 97 LEU A O 1
ATOM 792 N N . GLY A 1 98 ? 12.150 -4.108 -18.853 1.00 81.25 98 GLY A N 1
ATOM 793 C CA . GLY A 1 98 ? 12.868 -3.580 -20.007 1.00 81.25 98 GLY A CA 1
ATOM 794 C C . GLY A 1 98 ? 13.551 -4.679 -20.811 1.00 81.25 98 GLY A C 1
ATOM 795 O O . GLY A 1 98 ? 13.653 -5.830 -20.366 1.00 81.25 98 GLY A O 1
ATOM 796 N N . SER A 1 99 ? 14.029 -4.322 -21.998 1.00 86.12 99 SER A N 1
ATOM 797 C CA . SER A 1 99 ? 14.614 -5.280 -22.942 1.00 86.12 99 SER A CA 1
ATOM 798 C C . SER A 1 99 ? 16.072 -5.602 -22.609 1.00 86.12 99 SER A C 1
ATOM 800 O O . SER A 1 99 ? 16.540 -6.701 -22.899 1.00 86.12 99 SER A O 1
ATOM 802 N N . ASN A 1 100 ? 16.771 -4.685 -21.935 1.00 88.06 100 ASN A N 1
ATOM 803 C CA . ASN A 1 100 ? 18.161 -4.834 -21.499 1.00 88.06 100 ASN A CA 1
ATOM 804 C C . ASN A 1 100 ? 18.334 -4.499 -20.003 1.00 88.06 100 ASN A C 1
ATOM 806 O O . ASN A 1 100 ? 17.433 -3.968 -19.355 1.00 88.06 100 ASN A O 1
ATOM 810 N N . ASN A 1 101 ? 19.495 -4.841 -19.438 1.00 84.69 101 ASN A N 1
ATOM 811 C CA . ASN A 1 101 ? 19.764 -4.665 -18.006 1.00 84.69 101 ASN A CA 1
ATOM 812 C C . ASN A 1 101 ? 19.797 -3.193 -17.571 1.00 84.69 101 ASN A C 1
ATOM 814 O O . ASN A 1 101 ? 19.399 -2.882 -16.450 1.00 84.69 101 ASN A O 1
ATOM 818 N N . GLU A 1 102 ? 20.201 -2.286 -18.457 1.00 85.31 102 GLU A N 1
ATOM 819 C CA . GLU A 1 102 ? 20.276 -0.855 -18.167 1.00 85.31 102 GLU A CA 1
ATOM 820 C C . GLU A 1 102 ? 18.880 -0.217 -18.071 1.00 85.31 102 GLU A C 1
ATOM 822 O O . GLU A 1 102 ? 18.563 0.451 -17.085 1.00 85.31 102 GLU A O 1
ATOM 827 N N . GLU A 1 103 ? 17.989 -0.522 -19.019 1.00 83.25 103 GLU A N 1
ATOM 828 C CA . GLU A 1 103 ? 16.566 -0.171 -18.974 1.00 83.25 103 GLU A CA 1
ATOM 829 C C . GLU A 1 103 ? 15.885 -0.757 -17.738 1.00 83.25 103 GLU A C 1
ATOM 831 O O . GLU A 1 103 ? 15.143 -0.053 -17.051 1.00 83.25 103 GLU A O 1
ATOM 836 N N . ARG A 1 104 ? 16.159 -2.030 -17.417 1.00 83.38 104 ARG A N 1
ATOM 837 C CA . ARG A 1 104 ? 15.590 -2.697 -16.236 1.00 83.38 104 ARG A CA 1
ATOM 838 C C . ARG A 1 104 ? 16.042 -2.029 -14.942 1.00 83.38 104 ARG A C 1
ATOM 840 O O . ARG A 1 104 ? 15.203 -1.792 -14.076 1.00 83.38 104 ARG A O 1
ATOM 847 N N . LYS A 1 105 ? 17.329 -1.685 -14.819 1.00 84.44 105 LYS A N 1
ATOM 848 C CA . LYS A 1 105 ? 17.875 -0.962 -13.661 1.00 84.44 105 LYS A CA 1
ATOM 849 C C . LYS A 1 105 ? 17.241 0.420 -13.529 1.00 84.44 105 LYS A C 1
ATOM 851 O O . LYS A 1 105 ? 16.739 0.753 -12.460 1.00 84.44 105 LYS A O 1
ATOM 856 N N . LYS A 1 106 ? 17.174 1.192 -14.616 1.00 82.75 106 LYS A N 1
ATOM 857 C CA . LYS A 1 106 ? 16.550 2.524 -14.619 1.00 82.75 106 LYS A CA 1
ATOM 858 C C . LYS A 1 106 ? 15.067 2.468 -14.248 1.00 82.75 106 LYS A C 1
ATOM 860 O O . LYS A 1 106 ? 14.601 3.274 -13.448 1.00 82.75 106 LYS A O 1
ATOM 865 N N . ALA A 1 107 ? 14.331 1.499 -14.788 1.00 79.19 107 ALA A N 1
ATOM 866 C CA . ALA A 1 107 ? 12.932 1.279 -14.446 1.00 79.19 107 ALA A CA 1
ATOM 867 C C . ALA A 1 107 ? 12.760 0.829 -12.986 1.00 79.19 107 ALA A C 1
ATOM 869 O O . ALA A 1 107 ? 11.809 1.252 -12.337 1.00 79.19 107 ALA A O 1
ATOM 870 N N . LEU A 1 108 ? 13.659 -0.002 -12.450 1.00 78.88 108 LEU A N 1
ATOM 871 C CA . LEU A 1 108 ? 13.630 -0.425 -11.048 1.00 78.88 108 LEU A CA 1
ATOM 872 C C . LEU A 1 108 ? 13.889 0.749 -10.093 1.00 78.88 108 LEU A C 1
ATOM 874 O O . LEU A 1 108 ? 13.144 0.915 -9.130 1.00 78.88 108 LEU A O 1
ATOM 878 N N . GLU A 1 109 ? 14.892 1.580 -10.377 1.00 79.06 109 GLU A N 1
ATOM 879 C CA . GLU A 1 109 ? 15.206 2.767 -9.572 1.00 79.06 109 GLU A CA 1
ATOM 880 C C . GLU A 1 109 ? 14.088 3.813 -9.645 1.00 79.06 109 GLU A C 1
ATOM 882 O O . GLU A 1 109 ? 13.613 4.270 -8.610 1.00 79.06 109 GLU A O 1
ATOM 887 N N . TYR A 1 110 ? 13.536 4.079 -10.834 1.00 77.62 110 TYR A N 1
ATOM 888 C CA . TYR A 1 110 ? 12.354 4.939 -10.971 1.00 77.62 110 TYR A CA 1
ATOM 889 C C . TYR A 1 110 ? 11.179 4.449 -10.112 1.00 77.62 110 TYR A C 1
ATOM 891 O O . TYR A 1 110 ? 10.465 5.240 -9.496 1.00 77.62 110 TYR A O 1
ATOM 899 N N . ARG A 1 111 ? 10.981 3.128 -10.022 1.00 74.25 111 ARG A N 1
ATOM 900 C CA . ARG A 1 111 ? 9.945 2.535 -9.166 1.00 74.25 111 ARG A CA 1
ATOM 901 C C . ARG A 1 111 ? 10.255 2.679 -7.676 1.00 74.25 111 ARG A C 1
ATOM 903 O O . ARG A 1 111 ? 9.321 2.902 -6.906 1.00 74.25 111 ARG A O 1
ATOM 910 N N . LYS A 1 112 ? 11.524 2.563 -7.265 1.00 74.56 112 LYS A N 1
ATOM 911 C CA . LYS A 1 112 ? 11.970 2.839 -5.886 1.00 74.56 112 LYS A CA 1
ATOM 912 C C . LYS A 1 112 ? 11.716 4.296 -5.509 1.00 74.56 112 LYS A C 1
ATOM 914 O O . LYS A 1 112 ? 11.161 4.550 -4.441 1.00 74.56 112 LYS A O 1
ATOM 919 N N . ASP A 1 113 ? 12.046 5.224 -6.401 1.00 72.56 113 ASP A N 1
ATOM 920 C CA . ASP A 1 113 ? 11.817 6.656 -6.212 1.00 72.56 113 ASP A CA 1
ATOM 921 C C . ASP A 1 113 ? 10.325 6.972 -6.115 1.00 72.56 113 ASP A C 1
ATOM 923 O O . ASP A 1 113 ? 9.885 7.555 -5.126 1.00 72.56 113 ASP A O 1
ATOM 927 N N . CYS A 1 114 ? 9.518 6.461 -7.050 1.00 68.50 114 CYS A N 1
ATOM 928 C CA . CYS A 1 114 ? 8.064 6.579 -6.969 1.00 68.50 114 CYS A CA 1
ATOM 929 C C . CYS A 1 114 ? 7.535 6.012 -5.643 1.00 68.50 114 CYS A C 1
ATOM 931 O O . CYS A 1 114 ? 6.705 6.635 -4.994 1.00 68.50 114 CYS A O 1
ATOM 933 N N . ARG A 1 115 ? 8.026 4.859 -5.170 1.00 69.31 115 ARG A N 1
ATOM 934 C CA . ARG A 1 115 ? 7.605 4.316 -3.869 1.00 69.31 115 ARG A CA 1
ATOM 935 C C . ARG A 1 115 ? 7.952 5.263 -2.723 1.00 69.31 115 ARG A C 1
ATOM 937 O O . ARG A 1 115 ? 7.115 5.462 -1.844 1.00 69.31 115 ARG A O 1
ATOM 944 N N . ARG A 1 116 ? 9.154 5.842 -2.717 1.00 70.31 116 ARG A N 1
ATOM 945 C CA . ARG A 1 116 ? 9.572 6.812 -1.698 1.00 70.31 116 ARG A CA 1
ATOM 946 C C . ARG A 1 116 ? 8.645 8.028 -1.690 1.00 70.31 116 ARG A C 1
ATOM 948 O O . ARG A 1 116 ? 8.190 8.421 -0.619 1.00 70.31 116 ARG A O 1
ATOM 955 N N . ASP A 1 117 ? 8.292 8.540 -2.863 1.00 69.00 117 ASP A N 1
ATOM 956 C CA . ASP A 1 117 ? 7.433 9.720 -3.008 1.00 69.00 117 ASP A CA 1
ATOM 957 C C . ASP A 1 117 ? 5.968 9.430 -2.650 1.00 69.00 117 ASP A C 1
ATOM 959 O O . ASP A 1 117 ? 5.270 10.271 -2.080 1.00 69.00 117 ASP A O 1
ATOM 963 N N . TRP A 1 118 ? 5.495 8.216 -2.937 1.00 69.44 118 TRP A N 1
ATOM 964 C CA . TRP A 1 118 ? 4.119 7.804 -2.668 1.00 69.44 118 TRP A CA 1
ATOM 965 C C . TRP A 1 118 ? 3.903 7.281 -1.250 1.00 69.44 118 TRP A C 1
ATOM 967 O O . TRP A 1 118 ? 2.778 7.343 -0.762 1.00 69.44 118 TRP A O 1
ATOM 977 N N . THR A 1 119 ? 4.946 6.814 -0.556 1.00 72.06 119 THR A N 1
ATOM 978 C CA . THR A 1 119 ? 4.840 6.292 0.820 1.00 72.06 119 THR A CA 1
ATOM 979 C C . THR A 1 119 ? 4.133 7.276 1.763 1.00 72.06 119 THR A C 1
ATOM 981 O O . THR A 1 119 ? 3.168 6.860 2.404 1.00 72.06 119 THR A O 1
ATOM 984 N N . PRO A 1 120 ? 4.478 8.582 1.801 1.00 74.12 120 PRO A N 1
ATOM 985 C CA . PRO A 1 120 ? 3.733 9.567 2.586 1.00 74.12 120 PRO A CA 1
ATOM 986 C C . PRO A 1 120 ? 2.246 9.651 2.216 1.00 74.12 120 PRO A C 1
ATOM 988 O O . PRO A 1 120 ? 1.392 9.699 3.103 1.00 74.12 120 PRO A O 1
ATOM 991 N N . ASN A 1 121 ? 1.915 9.621 0.921 1.00 73.81 121 ASN A N 1
ATOM 992 C CA . ASN A 1 121 ? 0.529 9.667 0.445 1.00 73.81 121 ASN A CA 1
ATOM 993 C C . ASN A 1 121 ? -0.246 8.402 0.836 1.00 73.81 121 ASN A C 1
ATOM 995 O O . ASN A 1 121 ? -1.399 8.490 1.260 1.00 73.81 121 ASN A O 1
ATOM 999 N N . CYS A 1 122 ? 0.392 7.234 0.759 1.00 74.88 122 CYS A N 1
ATOM 1000 C CA . CYS A 1 122 ? -0.187 5.971 1.199 1.00 74.88 122 CYS A CA 1
ATOM 1001 C C . CYS A 1 122 ? -0.374 5.933 2.720 1.00 74.88 122 CYS A C 1
ATOM 1003 O O . CYS A 1 122 ? -1.423 5.493 3.181 1.00 74.88 122 CYS A O 1
ATOM 1005 N N . SER A 1 123 ? 0.566 6.463 3.507 1.00 77.00 123 SER A N 1
ATOM 1006 C CA . SER A 1 123 ? 0.398 6.627 4.956 1.00 77.00 123 SER A CA 1
ATOM 1007 C C . SER A 1 123 ? -0.799 7.522 5.289 1.00 77.00 123 SER A C 1
ATOM 1009 O O . SER A 1 123 ? -1.600 7.186 6.161 1.00 77.00 123 SER A O 1
ATOM 1011 N N . VAL A 1 124 ? -0.996 8.628 4.563 1.00 79.50 124 VAL A N 1
ATOM 1012 C CA . VAL A 1 124 ? -2.194 9.473 4.723 1.00 79.50 124 VAL A CA 1
ATOM 1013 C C . VAL A 1 124 ? -3.464 8.721 4.310 1.00 79.50 124 VAL A C 1
ATOM 1015 O O . VAL A 1 124 ? -4.483 8.822 4.992 1.00 79.50 124 VAL A O 1
ATOM 1018 N N . ALA A 1 125 ? -3.423 7.934 3.235 1.00 80.06 125 ALA A N 1
ATOM 1019 C CA . ALA A 1 125 ? -4.555 7.113 2.814 1.00 80.06 125 ALA A CA 1
ATOM 1020 C C . ALA A 1 125 ? -4.926 6.052 3.866 1.00 80.06 125 ALA A C 1
ATOM 1022 O O . ALA A 1 125 ? -6.104 5.907 4.181 1.00 80.06 125 ALA A O 1
ATOM 1023 N N . ILE A 1 126 ? -3.941 5.376 4.468 1.00 81.44 126 ILE A N 1
ATOM 1024 C CA . ILE A 1 126 ? -4.146 4.422 5.571 1.00 81.44 126 ILE A CA 1
ATOM 1025 C C . ILE A 1 126 ? -4.718 5.142 6.795 1.00 81.44 126 ILE A C 1
ATOM 1027 O O . ILE A 1 126 ? -5.665 4.655 7.407 1.00 81.44 126 ILE A O 1
ATOM 1031 N N . ASN A 1 127 ? -4.205 6.332 7.130 1.00 82.38 127 ASN A N 1
ATOM 1032 C CA . ASN A 1 127 ? -4.757 7.144 8.214 1.00 82.38 127 ASN A CA 1
ATOM 1033 C C . ASN A 1 127 ? -6.241 7.479 7.994 1.00 82.38 127 ASN A C 1
ATOM 1035 O O . ASN A 1 127 ? -6.997 7.434 8.960 1.00 82.38 127 ASN A O 1
ATOM 1039 N N . ARG A 1 128 ? -6.647 7.787 6.756 1.00 81.25 128 ARG A N 1
ATOM 1040 C CA . ARG A 1 128 ? -8.053 8.042 6.399 1.00 81.25 128 ARG A CA 1
ATOM 1041 C C . ARG A 1 128 ? -8.903 6.774 6.353 1.00 81.25 128 ARG A C 1
ATOM 1043 O O . ARG A 1 128 ? -10.117 6.867 6.517 1.00 81.25 128 ARG A O 1
ATOM 1050 N N . ALA A 1 129 ? -8.303 5.639 6.007 1.00 81.06 129 ALA A N 1
ATOM 1051 C CA . ALA A 1 129 ? -8.999 4.368 5.855 1.00 81.06 129 ALA A CA 1
ATOM 1052 C C . ALA A 1 129 ? -9.404 3.769 7.205 1.00 81.06 129 ALA A C 1
ATOM 1054 O O . ALA A 1 129 ? -10.528 3.289 7.344 1.00 81.06 129 ALA A O 1
ATOM 1055 N N . LEU A 1 130 ? -8.482 3.826 8.164 1.00 78.56 130 LEU A N 1
ATOM 1056 C CA . LEU A 1 130 ? -8.714 3.534 9.579 1.00 78.56 130 LEU A CA 1
ATOM 1057 C C . LEU A 1 130 ? -9.565 4.629 10.226 1.00 78.56 130 LEU A C 1
ATOM 1059 O O . LEU A 1 130 ? -9.812 4.552 11.445 1.00 78.56 130 LEU A O 1
#

Foldseek 3Di:
DDDDDDDPVDDPPVVLLRLLSVLLVVLCVVDVVSCVCVLEADQDPPPAPDPPRRHYDDPVVLVVSLQPPDCVQQVDDPLVDQLVVCVVPPDPSLVVQDVDSVSSNVSSVVNVVSSVVCSSSSSVSRRSND

Organism: Ancylostoma caninum (NCBI:txid29170)